Protein AF-A0A7C4BDX7-F1 (afdb_monomer_lite)

Foldseek 3Di:
DPLVVLLVVLLCLLVVLLVVLLVCCVPVNQPPVLLVVLEDDACPPLVRLLCVLQVLLVCLLQQLQVVLNPVLNVVSNSVSSNLNVLVVVVVVCVVDDQDLRNVSSVLCVVQRSVLSNVSSSLSNSNNVLVVCVVVVHDGDDNVVSVVVSVVSSVSSSVSSNVSSVSD

Sequence (167 aa):
MRPERLRYLLLFLVAFGWVLAVLCYRGVGALPELSRNLTVPGTSPSWKPPLYFALTVLAAFFLSQIGFGVTAGVFSFLRGLADAPLLLDLAGLMNLELPERAMFKVLVLTGNSPFFLWALVLGAERSFYLLERLRGMPAPSSERIFKEMVAVLSVSLLAGLACSLAA

Structure (mmCIF, N/CA/C/O backbone):
data_AF-A0A7C4BDX7-F1
#
_entry.id   AF-A0A7C4BDX7-F1
#
loop_
_atom_site.group_PDB
_atom_site.id
_atom_site.type_symbol
_atom_site.label_atom_id
_atom_site.label_alt_id
_atom_site.label_comp_id
_atom_site.label_asym_id
_atom_site.label_entity_id
_atom_site.label_seq_id
_atom_site.pdbx_PDB_ins_code
_atom_site.Cartn_x
_atom_site.Cartn_y
_atom_site.Cartn_z
_atom_site.occupancy
_atom_site.B_iso_or_equiv
_atom_site.auth_seq_id
_atom_site.auth_comp_id
_atom_site.auth_asym_id
_atom_site.auth_atom_id
_atom_site.pdbx_PDB_model_num
ATOM 1 N N . MET A 1 1 ? -18.709 -4.754 14.350 1.00 64.44 1 MET A N 1
ATOM 2 C CA . MET A 1 1 ? -18.548 -5.850 13.354 1.00 64.44 1 MET A CA 1
ATOM 3 C C . MET A 1 1 ? -17.494 -6.810 13.901 1.00 64.44 1 MET A C 1
ATOM 5 O O . MET A 1 1 ? -16.643 -6.331 14.633 1.00 64.44 1 MET A O 1
ATOM 9 N N . ARG A 1 2 ? -17.514 -8.131 13.642 1.00 80.12 2 ARG A N 1
ATOM 10 C CA . ARG A 1 2 ? -16.406 -8.981 14.142 1.00 80.12 2 ARG A CA 1
ATOM 11 C C . ARG A 1 2 ? -15.081 -8.512 13.503 1.00 80.12 2 ARG A C 1
ATOM 13 O O . ARG A 1 2 ? -15.074 -8.354 12.280 1.00 80.12 2 ARG A O 1
ATOM 20 N N . PRO A 1 3 ? -13.998 -8.314 14.277 1.00 80.00 3 PRO A N 1
ATOM 21 C CA . PRO A 1 3 ? -12.747 -7.718 13.786 1.00 80.00 3 PRO A CA 1
ATOM 22 C C . PRO A 1 3 ? -12.127 -8.510 12.625 1.00 80.00 3 PRO A C 1
ATOM 24 O O . PRO A 1 3 ? -11.616 -7.936 11.669 1.00 80.00 3 PRO A O 1
ATOM 27 N N . GLU A 1 4 ? -12.270 -9.835 12.640 1.00 85.12 4 GLU A N 1
ATOM 28 C CA . GLU A 1 4 ? -11.837 -10.718 11.551 1.00 85.12 4 GLU A CA 1
ATOM 29 C C . GLU A 1 4 ? -12.565 -10.426 10.236 1.00 85.12 4 GLU A C 1
ATOM 31 O O . GLU A 1 4 ? -11.936 -10.294 9.189 1.00 85.12 4 GLU A O 1
ATOM 36 N N . ARG A 1 5 ? -13.895 -10.262 10.281 1.00 89.38 5 ARG A N 1
ATOM 37 C CA . ARG A 1 5 ? -14.690 -9.968 9.081 1.00 89.38 5 ARG A CA 1
ATOM 38 C C . ARG A 1 5 ? -14.308 -8.619 8.487 1.00 89.38 5 ARG A C 1
ATOM 40 O O . ARG A 1 5 ? -14.245 -8.499 7.271 1.00 89.38 5 ARG A O 1
ATOM 47 N N . LEU A 1 6 ? -14.045 -7.622 9.335 1.00 89.06 6 LEU A N 1
ATOM 48 C CA . LEU A 1 6 ? -13.573 -6.317 8.881 1.00 89.06 6 LEU A CA 1
ATOM 49 C C . LEU A 1 6 ? -12.234 -6.451 8.148 1.00 89.06 6 LEU A C 1
ATOM 51 O O . LEU A 1 6 ? -12.105 -5.951 7.036 1.00 89.06 6 LEU A O 1
ATOM 55 N N . ARG A 1 7 ? -11.274 -7.184 8.724 1.00 90.19 7 ARG A N 1
ATOM 56 C CA . ARG A 1 7 ? -9.976 -7.435 8.085 1.00 90.19 7 ARG A CA 1
ATOM 57 C C . ARG A 1 7 ? -10.132 -8.114 6.724 1.00 90.19 7 ARG A C 1
ATOM 59 O O . ARG A 1 7 ? -9.505 -7.673 5.768 1.00 90.19 7 ARG A O 1
ATOM 66 N N . TYR A 1 8 ? -10.983 -9.134 6.606 1.00 92.50 8 TYR A N 1
ATOM 67 C CA . TYR A 1 8 ? -11.232 -9.790 5.316 1.00 92.50 8 TYR A CA 1
ATOM 68 C C . TYR A 1 8 ? -11.902 -8.868 4.296 1.00 92.50 8 TYR A C 1
ATOM 70 O O . TYR A 1 8 ? -11.509 -8.886 3.133 1.00 92.50 8 TYR A O 1
ATOM 78 N N . LEU A 1 9 ? -12.862 -8.033 4.712 1.00 93.00 9 LEU A N 1
ATOM 79 C CA . LEU A 1 9 ? -13.457 -7.035 3.818 1.00 93.00 9 LEU A CA 1
ATOM 80 C C . LEU A 1 9 ? -12.425 -6.014 3.338 1.00 93.00 9 LEU A C 1
ATOM 82 O O . LEU A 1 9 ? -12.414 -5.677 2.160 1.00 93.00 9 LEU A O 1
ATOM 86 N N . LEU A 1 10 ? -11.547 -5.542 4.226 1.00 93.56 10 LEU A N 1
ATOM 87 C CA . LEU A 1 10 ? -10.481 -4.605 3.872 1.00 93.56 10 LEU A CA 1
ATOM 88 C C . LEU A 1 10 ? -9.460 -5.242 2.927 1.00 93.56 10 LEU A C 1
ATOM 90 O O . LEU A 1 10 ? -9.093 -4.626 1.933 1.00 93.56 10 LEU A O 1
ATOM 94 N N . LEU A 1 11 ? -9.045 -6.482 3.197 1.00 93.81 11 LEU A N 1
ATOM 95 C CA . LEU A 1 11 ? -8.169 -7.245 2.306 1.00 93.81 11 LEU A CA 1
ATOM 96 C C . LEU A 1 11 ? -8.803 -7.428 0.931 1.00 93.81 11 LEU A C 1
ATOM 98 O O . LEU A 1 11 ? -8.142 -7.184 -0.072 1.00 93.81 11 LEU A O 1
ATOM 102 N N . PHE A 1 12 ? -10.079 -7.814 0.880 1.00 94.69 12 PHE A N 1
ATOM 103 C CA . PHE A 1 12 ? -10.807 -7.949 -0.374 1.00 94.69 12 PHE A CA 1
ATOM 104 C C . PHE A 1 12 ? -10.882 -6.614 -1.117 1.00 94.69 12 PHE A C 1
ATOM 106 O O . PHE A 1 12 ? -10.530 -6.565 -2.286 1.00 94.69 12 PHE A O 1
ATOM 113 N N . LEU A 1 13 ? -11.270 -5.527 -0.444 1.00 94.69 13 LEU A N 1
ATOM 114 C CA . LEU A 1 13 ? -11.363 -4.191 -1.037 1.00 94.69 13 LEU A CA 1
ATOM 115 C C . LEU A 1 13 ? -10.022 -3.730 -1.614 1.00 94.69 13 LEU A C 1
ATOM 117 O O . LEU A 1 13 ? -9.968 -3.232 -2.737 1.00 94.69 13 LEU A O 1
ATOM 121 N N . VAL A 1 14 ? -8.941 -3.903 -0.852 1.00 95.25 14 VAL A N 1
ATOM 122 C CA . VAL A 1 14 ? -7.597 -3.505 -1.268 1.00 95.25 14 VAL A CA 1
ATOM 123 C C . VAL A 1 14 ? -7.113 -4.399 -2.408 1.00 95.25 14 VAL A C 1
ATOM 125 O O . VAL A 1 14 ? -6.699 -3.869 -3.432 1.00 95.25 14 VAL A O 1
ATOM 128 N N . ALA A 1 15 ? -7.230 -5.723 -2.314 1.00 94.50 15 ALA A N 1
ATOM 129 C CA . ALA A 1 15 ? -6.806 -6.620 -3.390 1.00 94.50 15 ALA A CA 1
ATOM 130 C C . ALA A 1 15 ? -7.615 -6.386 -4.675 1.00 94.50 15 ALA A C 1
ATOM 132 O O . ALA A 1 15 ? -7.045 -6.236 -5.755 1.00 94.50 15 ALA A O 1
ATOM 133 N N . PHE A 1 16 ? -8.940 -6.296 -4.554 1.00 94.88 16 PHE A N 1
ATOM 134 C CA . PHE A 1 16 ? -9.843 -6.058 -5.672 1.00 94.88 16 PHE A CA 1
ATOM 135 C C . PHE A 1 16 ? -9.584 -4.704 -6.333 1.00 94.88 16 PHE A C 1
ATOM 137 O O . PHE A 1 16 ? -9.508 -4.643 -7.554 1.00 94.88 16 PHE A O 1
ATOM 144 N N . GLY A 1 17 ? -9.387 -3.634 -5.554 1.00 94.31 17 GLY A N 1
ATOM 145 C CA . GLY A 1 17 ? -9.068 -2.308 -6.087 1.00 94.31 17 GLY A CA 1
ATOM 146 C C . GLY A 1 17 ? -7.785 -2.300 -6.920 1.00 94.31 17 GLY A C 1
ATOM 147 O O . GLY A 1 17 ? -7.771 -1.750 -8.021 1.00 94.31 17 GLY A O 1
ATOM 148 N N . TRP A 1 18 ? -6.737 -2.970 -6.438 1.00 94.81 18 TRP A N 1
ATOM 149 C CA . TRP A 1 18 ? -5.465 -3.076 -7.151 1.00 94.81 18 TRP A CA 1
ATOM 150 C C . TRP A 1 18 ? -5.612 -3.890 -8.443 1.00 94.81 18 TRP A C 1
ATOM 152 O O . TRP A 1 18 ? -5.200 -3.434 -9.508 1.00 94.81 18 TRP A O 1
ATOM 162 N N . VAL A 1 19 ? -6.266 -5.057 -8.383 1.00 93.50 19 VAL A N 1
ATOM 163 C CA . VAL A 1 19 ? -6.507 -5.902 -9.568 1.00 93.50 19 VAL A CA 1
ATOM 164 C C . VAL A 1 19 ? -7.366 -5.169 -10.598 1.00 93.50 19 VAL A C 1
ATOM 166 O O . VAL A 1 19 ? -7.036 -5.164 -11.783 1.00 93.50 19 VAL A O 1
ATOM 169 N N . LEU A 1 20 ? -8.444 -4.515 -10.159 1.00 93.06 20 LEU A N 1
ATOM 170 C CA . LEU A 1 20 ? -9.332 -3.754 -11.033 1.00 93.06 20 LEU A CA 1
ATOM 171 C C . LEU A 1 20 ? -8.570 -2.641 -11.756 1.00 93.06 20 LEU A C 1
ATOM 173 O O . LEU A 1 20 ? -8.765 -2.457 -12.951 1.00 93.06 20 LEU A O 1
ATOM 177 N N . ALA A 1 21 ? -7.670 -1.940 -11.068 1.00 91.00 21 ALA A N 1
ATOM 178 C CA . ALA A 1 21 ? -6.833 -0.920 -11.686 1.00 91.00 21 ALA A CA 1
ATOM 179 C C . ALA A 1 21 ? -5.924 -1.482 -12.784 1.00 91.00 21 ALA A C 1
ATOM 181 O O . ALA A 1 21 ? -5.861 -0.914 -13.874 1.00 91.00 21 ALA A O 1
ATOM 182 N N . VAL A 1 22 ? -5.270 -2.620 -12.534 1.00 88.50 22 VAL A N 1
ATOM 183 C CA . VAL A 1 22 ? -4.432 -3.292 -13.540 1.00 88.50 22 VAL A CA 1
ATOM 184 C C . VAL A 1 22 ? -5.261 -3.690 -14.768 1.00 88.50 22 VAL A C 1
ATOM 186 O O . VAL A 1 22 ? -4.833 -3.480 -15.905 1.00 88.50 22 VAL A O 1
ATOM 189 N N . LEU A 1 23 ? -6.476 -4.209 -14.562 1.00 88.94 23 LEU A N 1
ATOM 190 C CA . LEU A 1 23 ? -7.396 -4.550 -15.652 1.00 88.94 23 LEU A CA 1
ATOM 191 C C . LEU A 1 23 ? -7.871 -3.309 -16.421 1.00 88.94 23 LEU A C 1
ATOM 193 O O . LEU A 1 23 ? -7.869 -3.319 -17.653 1.00 88.94 23 LEU A O 1
ATOM 197 N N . CYS A 1 24 ? -8.227 -2.230 -15.719 1.00 88.75 24 CYS A N 1
ATOM 198 C CA . CYS A 1 24 ? -8.626 -0.957 -16.321 1.00 88.75 24 CYS A CA 1
ATOM 199 C C . CYS A 1 24 ? -7.508 -0.367 -17.183 1.00 88.75 24 CYS A C 1
ATOM 201 O O . CYS A 1 24 ? -7.768 0.040 -18.312 1.00 88.75 24 CYS A O 1
ATOM 203 N N . TYR A 1 25 ? -6.266 -0.382 -16.690 1.00 86.62 25 TYR A N 1
ATOM 204 C CA . TYR A 1 25 ? -5.102 0.072 -17.451 1.00 86.62 25 TYR A CA 1
ATOM 205 C C . TYR A 1 25 ? -4.956 -0.701 -18.768 1.00 86.62 25 TYR A C 1
ATOM 207 O O . TYR A 1 25 ? -4.689 -0.113 -19.813 1.00 86.62 25 TYR A O 1
ATOM 215 N N . ARG A 1 26 ? -5.177 -2.022 -18.739 1.00 79.50 26 ARG A N 1
ATOM 216 C CA . ARG A 1 26 ? -5.088 -2.878 -19.928 1.00 79.50 26 ARG A CA 1
ATOM 217 C C . ARG A 1 26 ? -6.235 -2.655 -20.921 1.00 79.50 26 ARG A C 1
ATOM 219 O O . ARG A 1 26 ? -6.007 -2.758 -22.121 1.00 79.50 26 ARG A O 1
ATOM 226 N N . GLY A 1 27 ? -7.452 -2.407 -20.436 1.00 78.00 27 GLY A N 1
ATOM 227 C CA . GLY A 1 27 ? -8.651 -2.286 -21.275 1.00 78.00 27 GLY A CA 1
ATOM 228 C C . GLY A 1 27 ? -8.907 -0.885 -21.836 1.00 78.00 27 GLY A C 1
ATOM 229 O O . GLY A 1 27 ? -9.370 -0.757 -22.963 1.00 78.00 27 GLY A O 1
ATOM 230 N N . VAL A 1 28 ? -8.611 0.160 -21.060 1.00 74.75 28 VAL A N 1
ATOM 231 C CA . VAL A 1 28 ? -8.902 1.567 -21.405 1.00 74.75 28 VAL A CA 1
ATOM 232 C C . VAL A 1 28 ? -7.627 2.330 -21.796 1.00 74.75 28 VAL A C 1
ATOM 234 O O . VAL A 1 28 ? -7.698 3.399 -22.395 1.00 74.75 28 VAL A O 1
ATOM 237 N N . GLY A 1 29 ? -6.452 1.762 -21.517 1.00 66.31 29 GLY A N 1
ATOM 238 C CA . GLY A 1 29 ? -5.167 2.439 -21.655 1.00 66.31 29 GLY A CA 1
ATOM 239 C C . GLY A 1 29 ? -4.812 3.260 -20.414 1.00 66.31 29 GLY A C 1
ATOM 240 O O . GLY A 1 29 ? -5.594 3.397 -19.468 1.00 66.31 29 GLY A O 1
ATOM 241 N N . ALA A 1 30 ? -3.595 3.804 -20.400 1.00 62.31 30 ALA A N 1
ATOM 242 C CA . ALA A 1 30 ? -3.155 4.690 -19.331 1.00 62.31 30 ALA A CA 1
ATOM 243 C C . ALA A 1 30 ? -4.030 5.951 -19.312 1.00 62.31 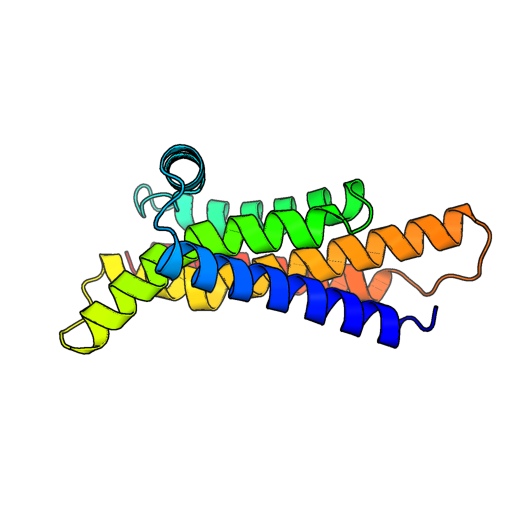30 ALA A C 1
ATOM 245 O O . ALA A 1 30 ? -4.127 6.631 -20.329 1.00 62.31 30 ALA A O 1
ATOM 246 N N . LEU A 1 31 ? -4.600 6.310 -18.155 1.00 66.50 31 LEU A N 1
ATOM 247 C CA . LEU A 1 31 ? -5.023 7.691 -17.907 1.00 66.50 31 LEU A CA 1
ATOM 248 C C . LEU A 1 31 ? -3.742 8.546 -17.908 1.00 66.50 31 LEU A C 1
ATOM 250 O O . LEU A 1 31 ? -3.007 8.493 -16.916 1.00 66.50 31 LEU A O 1
ATOM 254 N N . PRO A 1 32 ? -3.429 9.294 -18.988 1.00 57.00 32 PRO A N 1
ATOM 255 C CA . PRO A 1 32 ? -2.069 9.790 -19.232 1.00 57.00 32 PRO A CA 1
ATOM 256 C C . PRO A 1 32 ? -1.589 10.754 -18.143 1.00 57.00 32 PRO A C 1
ATOM 258 O O . PRO A 1 32 ? -0.402 10.825 -17.826 1.00 57.00 32 PRO A O 1
ATOM 261 N N . GLU A 1 33 ? -2.531 11.481 -17.544 1.00 62.25 33 GLU A N 1
ATOM 262 C CA . GLU A 1 33 ? -2.289 12.473 -16.498 1.00 62.25 33 GLU A CA 1
ATOM 263 C C . GLU A 1 33 ? -2.076 11.834 -15.121 1.00 62.25 33 GLU A C 1
ATOM 265 O O . GLU A 1 33 ? -1.225 12.283 -14.352 1.00 62.25 33 GLU A O 1
ATOM 270 N N . LEU A 1 34 ? -2.791 10.745 -14.816 1.00 57.84 34 LEU A N 1
ATOM 271 C CA . LEU A 1 34 ? -2.634 10.028 -13.551 1.00 57.84 34 LEU A CA 1
ATOM 272 C C . LEU A 1 34 ? -1.350 9.192 -13.535 1.00 57.84 34 LEU A C 1
ATOM 274 O O . LEU A 1 34 ? -0.638 9.178 -12.532 1.00 57.84 34 LEU A O 1
ATOM 278 N N . SER A 1 35 ? -1.017 8.528 -14.646 1.00 53.84 35 SER A N 1
ATOM 279 C CA . SER A 1 35 ? 0.168 7.666 -14.722 1.00 53.84 35 SER A CA 1
ATOM 280 C C . SER A 1 35 ? 1.477 8.443 -14.580 1.00 53.84 35 SER A C 1
ATOM 282 O O . SER A 1 35 ? 2.444 7.924 -14.028 1.00 53.84 35 SER A O 1
ATOM 284 N N . ARG A 1 36 ? 1.515 9.698 -15.048 1.00 60.03 36 ARG A N 1
ATOM 285 C CA . ARG A 1 36 ? 2.726 10.535 -15.039 1.00 60.03 36 ARG A CA 1
ATOM 286 C C . ARG A 1 36 ? 3.125 11.012 -13.641 1.00 60.03 36 ARG A C 1
ATOM 288 O O . ARG A 1 36 ? 4.299 11.260 -13.399 1.00 60.03 36 ARG A O 1
ATOM 295 N N . ASN A 1 37 ? 2.161 11.116 -12.726 1.00 60.19 37 ASN A N 1
ATOM 296 C CA . ASN A 1 37 ? 2.397 11.540 -11.342 1.00 60.19 37 ASN A CA 1
ATOM 297 C C . ASN A 1 37 ? 2.638 10.362 -10.388 1.00 60.19 37 ASN A C 1
ATOM 299 O O . ASN A 1 37 ? 3.126 10.557 -9.278 1.00 60.19 37 ASN A O 1
ATOM 303 N N . LEU A 1 38 ? 2.307 9.141 -10.814 1.00 60.91 38 LEU A N 1
ATOM 304 C CA . LEU A 1 38 ? 2.429 7.919 -10.016 1.00 60.91 38 LEU A CA 1
ATOM 305 C C . LEU A 1 38 ? 3.694 7.106 -10.338 1.00 60.91 38 LEU A C 1
ATOM 307 O O . LEU A 1 38 ? 3.864 5.998 -9.831 1.00 60.91 38 LEU A O 1
ATOM 311 N N . THR A 1 39 ? 4.588 7.637 -11.173 1.00 65.50 39 THR A N 1
ATOM 312 C CA . THR A 1 39 ? 5.813 6.945 -11.585 1.00 65.50 39 THR A CA 1
ATOM 313 C C . THR A 1 39 ? 6.722 6.606 -10.410 1.00 65.50 39 THR A C 1
ATOM 315 O O . THR A 1 39 ? 7.021 7.438 -9.552 1.00 65.50 39 THR A O 1
ATOM 318 N N . VAL A 1 40 ? 7.220 5.372 -10.424 1.00 68.81 40 VAL A N 1
ATOM 319 C CA . VAL A 1 40 ? 8.257 4.906 -9.506 1.00 68.81 40 VAL A CA 1
ATOM 320 C C . VAL A 1 40 ? 9.545 5.705 -9.759 1.00 68.81 40 VAL A C 1
ATOM 322 O O . VAL A 1 40 ? 9.936 5.868 -10.919 1.00 68.81 40 VAL A O 1
ATOM 325 N N . PRO A 1 41 ? 10.214 6.227 -8.715 1.00 68.25 41 PRO A N 1
ATOM 326 C CA . PRO A 1 41 ? 11.457 6.967 -8.887 1.00 68.25 41 PRO A CA 1
ATOM 327 C C . PRO A 1 41 ? 12.551 6.077 -9.484 1.00 68.25 41 PRO A C 1
ATOM 329 O O . PRO A 1 41 ? 12.598 4.880 -9.223 1.00 68.25 41 PRO A O 1
ATOM 332 N N . GLY A 1 42 ? 13.463 6.668 -10.259 1.00 68.44 42 GLY A N 1
ATOM 333 C CA . GLY A 1 42 ? 14.659 5.963 -10.728 1.00 68.44 42 GLY A CA 1
ATOM 334 C C . GLY A 1 42 ? 15.588 5.540 -9.580 1.00 68.44 42 GLY A C 1
ATOM 335 O O . GLY A 1 42 ? 15.523 6.087 -8.478 1.00 68.44 42 GLY A O 1
ATOM 336 N N . THR A 1 43 ? 16.495 4.601 -9.863 1.00 65.31 43 THR A N 1
ATOM 337 C CA . THR A 1 43 ? 17.426 4.000 -8.886 1.00 65.31 43 THR A CA 1
ATOM 338 C C . THR A 1 43 ? 18.546 4.931 -8.420 1.00 65.31 43 THR A C 1
ATOM 340 O O . THR A 1 43 ? 19.156 4.682 -7.386 1.00 65.31 43 THR A O 1
ATOM 343 N N . SER A 1 44 ? 18.807 6.021 -9.146 1.00 66.75 44 SER A N 1
ATOM 344 C CA . SER A 1 44 ? 19.858 6.984 -8.814 1.00 66.75 44 SER A CA 1
ATOM 345 C C . SER A 1 44 ? 19.292 8.298 -8.269 1.00 66.75 44 SER A C 1
ATOM 347 O O . SER A 1 44 ? 18.379 8.885 -8.878 1.00 66.75 44 SER A O 1
ATOM 349 N N . PRO A 1 45 ? 19.854 8.838 -7.171 1.00 77.06 45 PRO A N 1
ATOM 350 C CA . PRO A 1 45 ? 20.871 8.266 -6.266 1.00 77.06 45 PRO A CA 1
ATOM 351 C C . PRO A 1 45 ? 20.407 7.082 -5.393 1.00 77.06 45 PRO A C 1
ATOM 353 O O . PRO A 1 45 ? 19.218 6.934 -5.117 1.00 77.06 45 PRO A O 1
ATOM 356 N N . SER A 1 46 ? 21.372 6.307 -4.879 1.00 75.50 46 SER A N 1
ATOM 357 C CA . SER A 1 46 ? 21.186 5.049 -4.126 1.00 75.50 46 SER A CA 1
ATOM 358 C C . SER A 1 46 ? 20.400 5.164 -2.814 1.00 75.50 46 SER A C 1
ATOM 360 O O . SER A 1 46 ? 19.920 4.163 -2.300 1.00 75.50 46 SER A O 1
ATOM 362 N N . TRP A 1 47 ? 20.200 6.358 -2.256 1.00 74.44 47 TRP A N 1
ATOM 363 C CA . TRP A 1 47 ? 19.323 6.547 -1.090 1.00 74.44 47 TRP A CA 1
ATOM 364 C C . TRP A 1 47 ? 17.831 6.605 -1.457 1.00 74.44 47 TRP A C 1
ATOM 366 O O . TRP A 1 47 ? 16.978 6.524 -0.570 1.00 74.44 47 TRP A O 1
ATOM 376 N N . LYS A 1 48 ? 17.484 6.744 -2.746 1.00 82.31 48 LYS A N 1
ATOM 377 C CA . LYS A 1 48 ? 16.088 6.848 -3.193 1.00 82.31 48 LYS A CA 1
ATOM 378 C C . LYS A 1 48 ? 15.277 5.567 -2.972 1.00 82.31 48 LYS A C 1
ATOM 380 O O . LYS A 1 48 ? 14.162 5.708 -2.474 1.00 82.31 48 LYS A O 1
ATOM 385 N N . PRO A 1 49 ? 15.764 4.346 -3.279 1.00 83.75 49 PRO A N 1
ATOM 386 C CA . PRO A 1 49 ? 14.974 3.127 -3.081 1.00 83.75 49 PRO A CA 1
ATOM 387 C C . PRO A 1 49 ? 14.552 2.866 -1.619 1.00 83.75 49 PRO A C 1
ATOM 389 O O . PRO A 1 49 ? 13.356 2.685 -1.395 1.00 83.75 49 PRO A O 1
ATOM 392 N N . PRO A 1 50 ? 15.435 2.927 -0.600 1.00 86.12 50 PRO A N 1
ATOM 393 C CA . PRO A 1 50 ? 15.064 2.712 0.800 1.00 86.12 50 PRO A CA 1
ATOM 394 C C . PRO A 1 50 ? 14.050 3.743 1.279 1.00 86.12 50 PRO A C 1
ATOM 396 O O . PRO A 1 50 ? 13.052 3.394 1.910 1.00 86.12 50 PRO A O 1
ATOM 399 N N . LEU A 1 51 ? 14.276 5.012 0.925 1.00 88.06 51 LEU A N 1
ATOM 400 C CA . LEU A 1 51 ? 13.377 6.093 1.292 1.00 88.06 51 LEU A CA 1
ATOM 401 C C . LEU A 1 51 ? 12.009 5.925 0.621 1.00 88.06 51 LEU A C 1
ATOM 403 O O . LEU A 1 51 ? 10.985 6.046 1.285 1.00 88.06 51 LEU A O 1
ATOM 407 N N . TYR A 1 52 ? 11.980 5.590 -0.670 1.00 88.25 52 TYR A N 1
ATOM 408 C CA . TYR A 1 52 ? 10.744 5.318 -1.397 1.00 88.25 52 TYR A CA 1
ATOM 409 C C . TYR A 1 52 ? 9.970 4.157 -0.769 1.00 88.25 52 TYR A C 1
ATOM 411 O O . TYR A 1 52 ? 8.778 4.297 -0.495 1.00 88.25 52 TYR A O 1
ATOM 419 N N . PHE A 1 53 ? 10.635 3.036 -0.477 1.00 89.56 53 PHE A N 1
ATOM 420 C CA . PHE A 1 53 ? 9.983 1.859 0.099 1.00 89.56 53 PHE A CA 1
ATOM 421 C C . PHE A 1 53 ? 9.374 2.157 1.472 1.00 89.56 53 PHE A C 1
ATOM 423 O O . PHE A 1 53 ? 8.240 1.769 1.743 1.00 89.56 53 PHE A O 1
ATOM 430 N N . ALA A 1 54 ? 10.095 2.886 2.323 1.00 91.75 54 ALA A N 1
ATOM 431 C CA . ALA A 1 54 ? 9.616 3.245 3.651 1.00 91.75 54 ALA A CA 1
ATOM 432 C C . ALA A 1 54 ? 8.495 4.292 3.616 1.00 91.75 54 ALA A C 1
ATOM 434 O O . ALA A 1 54 ? 7.458 4.121 4.259 1.00 91.75 54 ALA A O 1
ATOM 435 N N . LEU A 1 55 ? 8.687 5.378 2.859 1.00 91.88 55 LEU A N 1
ATOM 436 C CA . LEU A 1 55 ? 7.737 6.488 2.817 1.00 91.88 55 LEU A CA 1
ATOM 437 C C . LEU A 1 55 ? 6.421 6.095 2.155 1.00 91.88 55 LEU A C 1
ATOM 439 O O . LEU A 1 55 ? 5.374 6.535 2.615 1.00 91.88 55 LEU A O 1
ATOM 443 N N . THR A 1 56 ? 6.442 5.258 1.116 1.00 91.62 56 THR A N 1
ATOM 444 C CA . THR A 1 56 ? 5.205 4.782 0.472 1.00 91.62 56 THR A CA 1
ATOM 445 C C . THR A 1 56 ? 4.358 3.946 1.428 1.00 91.62 56 THR A C 1
ATOM 447 O O . THR A 1 56 ? 3.149 4.150 1.510 1.00 91.62 56 THR A O 1
ATOM 450 N N . VAL A 1 57 ? 4.988 3.066 2.207 1.00 93.75 57 VAL A N 1
ATOM 451 C CA . VAL A 1 57 ? 4.337 2.241 3.236 1.00 93.75 57 VAL A CA 1
ATOM 452 C C . VAL A 1 57 ? 3.794 3.097 4.382 1.00 93.75 57 VAL A C 1
ATOM 454 O O . VAL A 1 57 ? 2.642 2.933 4.786 1.00 93.75 57 VAL A O 1
ATOM 457 N N . LEU A 1 58 ? 4.580 4.058 4.878 1.00 94.88 58 LEU A N 1
ATOM 458 C CA . LEU A 1 58 ? 4.127 5.006 5.902 1.00 94.88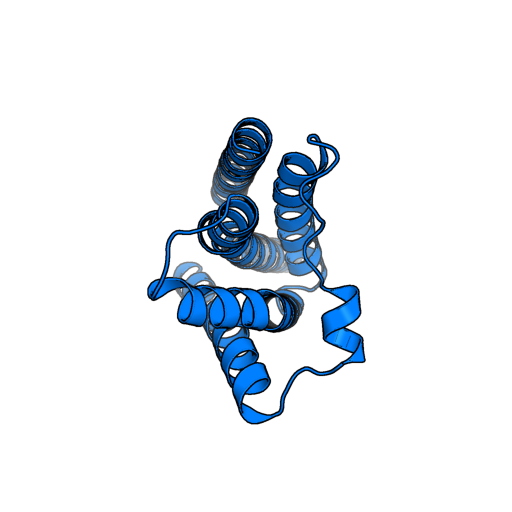 58 LEU A CA 1
ATOM 459 C C . LEU A 1 58 ? 2.957 5.862 5.410 1.00 94.88 58 LEU A C 1
ATOM 461 O O . LEU A 1 58 ? 1.956 5.999 6.113 1.00 94.88 58 LEU A O 1
ATOM 465 N N . ALA A 1 59 ? 3.061 6.412 4.200 1.00 93.19 59 ALA A N 1
ATOM 466 C CA . ALA A 1 59 ? 2.009 7.218 3.599 1.00 93.19 59 ALA A CA 1
ATOM 467 C C . ALA A 1 59 ? 0.725 6.400 3.425 1.00 93.19 59 ALA A C 1
ATOM 469 O O . ALA A 1 59 ? -0.338 6.863 3.82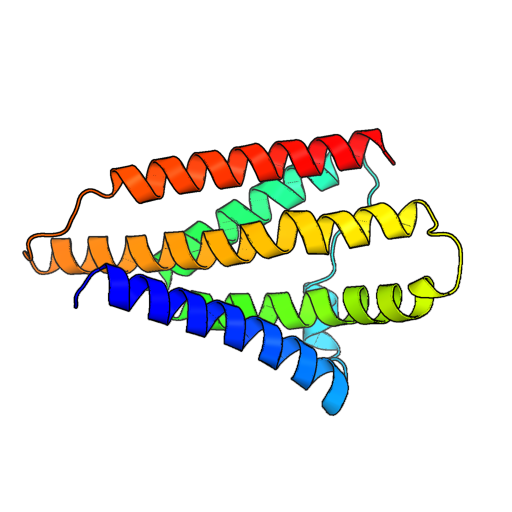9 1.00 93.19 59 ALA A O 1
ATOM 470 N N . ALA A 1 60 ? 0.816 5.170 2.911 1.00 93.50 60 ALA A N 1
ATOM 471 C CA . ALA A 1 60 ? -0.322 4.260 2.790 1.00 93.50 60 ALA A CA 1
ATOM 472 C C . ALA A 1 60 ? -1.025 4.043 4.135 1.00 93.50 60 ALA A C 1
ATOM 474 O O . ALA A 1 60 ? -2.244 4.203 4.242 1.00 93.50 60 ALA A O 1
ATOM 475 N N . PHE A 1 61 ? -0.257 3.742 5.182 1.00 95.31 61 PHE A N 1
ATOM 476 C CA . PHE A 1 61 ? -0.793 3.555 6.524 1.00 95.31 61 PHE A CA 1
ATOM 477 C C . PHE A 1 61 ? -1.522 4.805 7.036 1.00 95.31 61 PHE A C 1
ATOM 479 O O . PHE A 1 61 ? -2.686 4.728 7.422 1.00 95.31 61 PHE A O 1
ATOM 486 N N . PHE A 1 62 ? -0.883 5.976 7.005 1.00 95.06 62 PHE A N 1
ATOM 487 C CA . PHE A 1 62 ? -1.497 7.191 7.546 1.00 95.06 62 PHE A CA 1
ATOM 488 C C . PHE A 1 62 ? -2.678 7.688 6.710 1.00 95.06 62 PHE A C 1
ATOM 490 O O . PHE A 1 62 ? -3.693 8.094 7.272 1.00 95.06 62 PHE A O 1
ATOM 497 N N . LEU A 1 63 ? -2.595 7.624 5.382 1.00 92.44 63 LEU A N 1
ATOM 498 C CA . LEU A 1 63 ? -3.668 8.081 4.499 1.00 92.44 63 LEU A CA 1
ATOM 499 C C . LEU A 1 63 ? -4.901 7.176 4.580 1.00 92.44 63 LEU A C 1
ATOM 501 O O . LEU A 1 63 ? -6.027 7.678 4.607 1.00 92.44 63 LEU A O 1
ATOM 505 N N . SER A 1 64 ? -4.708 5.854 4.665 1.00 93.12 64 SER A N 1
ATOM 506 C CA . SER A 1 64 ? -5.807 4.909 4.917 1.00 93.12 64 SER A CA 1
ATOM 507 C C . SER A 1 64 ? -6.416 5.090 6.308 1.00 93.12 64 SER A C 1
ATOM 509 O O . SER A 1 64 ? -7.633 4.968 6.466 1.00 93.12 64 SER A O 1
ATOM 511 N N . GLN A 1 65 ? -5.594 5.453 7.298 1.00 93.50 65 GLN A N 1
ATOM 512 C CA . GLN A 1 65 ? -6.055 5.735 8.651 1.00 93.50 65 GLN A CA 1
ATOM 513 C C . GLN A 1 65 ? -6.885 7.027 8.735 1.00 93.50 65 GLN A C 1
ATOM 515 O O . GLN A 1 65 ? -7.947 7.026 9.355 1.00 93.50 65 GLN A O 1
ATOM 520 N N . ILE A 1 66 ? -6.426 8.122 8.121 1.00 91.81 66 ILE A N 1
ATOM 521 C CA . ILE A 1 66 ? -7.115 9.426 8.147 1.00 91.81 66 ILE A CA 1
ATOM 522 C C . ILE A 1 66 ? -8.434 9.366 7.370 1.00 91.81 66 ILE A C 1
ATOM 524 O O . ILE A 1 66 ? -9.436 9.924 7.805 1.00 91.81 66 ILE A O 1
ATOM 528 N N . GLY A 1 67 ? -8.456 8.664 6.236 1.00 87.38 67 GLY A N 1
ATOM 529 C CA . GLY A 1 67 ? -9.650 8.532 5.400 1.00 87.38 67 GLY A CA 1
ATOM 530 C C . GLY A 1 67 ? -10.623 7.434 5.830 1.00 87.38 67 GLY A C 1
ATOM 531 O O . GLY A 1 67 ? -11.440 7.011 5.013 1.00 87.38 67 GLY A O 1
ATOM 532 N N . PHE A 1 68 ? -10.522 6.941 7.070 1.00 83.31 68 PHE A N 1
ATOM 533 C CA . PHE A 1 68 ? -11.413 5.925 7.643 1.00 83.31 68 PHE A CA 1
ATOM 534 C C . PHE A 1 68 ? -11.606 4.684 6.750 1.00 83.31 68 PHE A C 1
ATOM 536 O O . PHE A 1 68 ? -12.710 4.165 6.596 1.00 83.31 68 PHE A O 1
ATOM 543 N N . GLY A 1 69 ? -10.533 4.235 6.093 1.00 77.31 69 GLY A N 1
ATOM 544 C CA . GLY A 1 69 ? -10.543 3.081 5.194 1.00 77.31 69 GLY A CA 1
ATOM 545 C C . GLY A 1 69 ? -11.122 3.318 3.794 1.00 77.31 69 GLY A C 1
ATOM 546 O O . GLY A 1 69 ? -10.789 2.553 2.893 1.00 77.31 69 GLY A O 1
ATOM 547 N N . VAL A 1 70 ? -11.889 4.387 3.542 1.00 86.50 70 VAL A N 1
ATOM 548 C CA . VAL A 1 70 ? -12.367 4.728 2.181 1.00 86.50 70 VAL A CA 1
ATOM 549 C C . VAL A 1 70 ? -11.181 4.978 1.252 1.00 86.50 70 VAL A C 1
ATOM 551 O O . VAL A 1 70 ? -11.112 4.472 0.130 1.00 86.50 70 VAL A O 1
ATOM 554 N N . THR A 1 71 ? -10.192 5.703 1.762 1.00 90.00 71 THR A N 1
ATOM 555 C CA . THR A 1 71 ? -8.945 5.984 1.056 1.00 90.00 71 THR A CA 1
ATOM 556 C C . THR A 1 71 ? -8.132 4.722 0.767 1.00 90.00 71 THR A C 1
ATOM 558 O O . THR A 1 71 ? -7.373 4.727 -0.195 1.00 90.00 71 THR A O 1
ATOM 561 N N . ALA A 1 72 ? -8.313 3.617 1.503 1.00 91.56 72 ALA A N 1
ATOM 562 C CA . ALA A 1 72 ? -7.610 2.363 1.220 1.00 91.56 72 ALA A CA 1
ATOM 563 C C . ALA A 1 72 ? -7.973 1.797 -0.161 1.00 91.56 72 ALA A C 1
ATOM 565 O O . ALA A 1 72 ? -7.087 1.396 -0.910 1.00 91.56 72 ALA A O 1
ATOM 566 N N . GLY A 1 73 ? -9.256 1.823 -0.538 1.00 92.50 73 GLY A N 1
ATOM 567 C CA . GLY A 1 73 ? -9.688 1.398 -1.872 1.00 92.50 73 GLY A CA 1
ATOM 568 C C . GLY A 1 73 ? -9.144 2.311 -2.974 1.00 92.50 73 GLY A C 1
ATOM 569 O O . GLY A 1 73 ? -8.601 1.828 -3.966 1.00 92.50 73 GLY A O 1
ATOM 570 N N . VAL A 1 74 ? -9.215 3.631 -2.765 1.00 91.62 74 VAL A N 1
ATOM 571 C CA . VAL A 1 74 ? -8.721 4.633 -3.726 1.00 91.62 74 VAL A CA 1
ATOM 572 C C . VAL A 1 74 ? -7.213 4.499 -3.939 1.00 91.62 74 VAL A C 1
ATOM 574 O O . VAL A 1 74 ? -6.767 4.365 -5.073 1.00 91.62 74 VAL A O 1
ATOM 577 N N . PHE A 1 75 ? -6.414 4.487 -2.869 1.00 92.00 75 PHE A N 1
ATOM 578 C CA . PHE A 1 75 ? -4.958 4.371 -2.983 1.00 92.00 75 PHE A CA 1
ATOM 579 C C . PHE A 1 75 ? -4.514 3.004 -3.490 1.00 92.00 75 PHE A C 1
ATOM 581 O O . PHE A 1 75 ? -3.517 2.932 -4.204 1.00 92.00 75 PHE A O 1
ATOM 588 N N . SER A 1 76 ? -5.257 1.940 -3.183 1.00 94.12 76 SER A N 1
ATOM 589 C CA . SER A 1 76 ? -5.018 0.633 -3.791 1.00 94.12 76 SER A CA 1
ATOM 590 C C . SER A 1 76 ? -5.210 0.675 -5.312 1.00 94.12 76 SER A C 1
ATOM 592 O O . SER A 1 76 ? -4.337 0.235 -6.060 1.00 94.12 76 SER A O 1
ATOM 594 N N . PHE A 1 77 ? -6.305 1.281 -5.778 1.00 92.56 77 PHE A N 1
ATOM 595 C CA . PHE A 1 77 ? -6.565 1.451 -7.204 1.00 92.56 77 PHE A CA 1
ATOM 596 C C . PHE A 1 77 ? -5.488 2.313 -7.882 1.00 92.56 77 PHE A C 1
ATOM 598 O O . PHE A 1 77 ? -4.911 1.916 -8.891 1.00 92.56 77 PHE A O 1
ATOM 605 N N . LEU A 1 78 ? -5.140 3.463 -7.296 1.00 89.94 78 LEU A N 1
ATOM 606 C CA . LEU A 1 78 ? -4.066 4.320 -7.811 1.00 89.94 78 LEU A CA 1
ATOM 607 C C . LEU A 1 78 ? -2.729 3.576 -7.877 1.00 89.94 78 LEU A C 1
ATOM 609 O O . LEU A 1 78 ? -2.005 3.689 -8.865 1.00 89.94 78 LEU A O 1
ATOM 613 N N . ARG A 1 79 ? -2.413 2.773 -6.856 1.00 90.31 79 ARG A N 1
ATOM 614 C CA . ARG A 1 79 ? -1.207 1.949 -6.863 1.00 90.31 79 ARG A CA 1
ATOM 615 C C . ARG A 1 79 ? -1.243 0.894 -7.964 1.00 90.31 79 ARG A C 1
ATOM 617 O O . ARG A 1 79 ? -0.243 0.726 -8.650 1.00 90.31 79 ARG A O 1
ATOM 624 N N . GLY A 1 80 ? -2.377 0.232 -8.178 1.00 90.12 80 GLY A N 1
ATOM 625 C CA . GLY A 1 80 ? -2.527 -0.733 -9.267 1.00 90.12 80 GLY A CA 1
ATOM 626 C C . GLY A 1 80 ? -2.342 -0.104 -10.651 1.00 90.12 80 GLY A C 1
ATOM 627 O O . GLY A 1 80 ? -1.699 -0.706 -11.505 1.00 90.12 80 GLY A O 1
ATOM 628 N N . LEU A 1 81 ? -2.799 1.139 -10.861 1.00 88.81 81 LEU A N 1
ATOM 629 C CA . LEU A 1 81 ? -2.528 1.880 -12.102 1.00 88.81 81 LEU A CA 1
ATOM 630 C C . LEU A 1 81 ? -1.033 2.176 -12.290 1.00 88.81 81 LEU A C 1
ATOM 632 O O . LEU A 1 81 ? -0.542 2.145 -13.416 1.00 88.81 81 LEU A O 1
ATOM 636 N N . ALA A 1 82 ? -0.317 2.464 -11.200 1.00 85.50 82 ALA A N 1
ATOM 637 C CA . ALA A 1 82 ? 1.126 2.708 -11.214 1.00 85.50 82 ALA A CA 1
ATOM 638 C C . ALA A 1 82 ? 1.938 1.430 -11.487 1.00 85.50 82 ALA A C 1
ATOM 640 O O . ALA A 1 82 ? 2.952 1.469 -12.183 1.00 85.50 82 ALA A O 1
ATOM 641 N N . ASP A 1 83 ? 1.471 0.300 -10.954 1.00 88.06 83 ASP A N 1
ATOM 642 C CA . ASP A 1 83 ? 2.115 -1.009 -11.076 1.00 88.06 83 ASP A CA 1
ATOM 643 C C . ASP A 1 83 ? 1.835 -1.681 -12.433 1.00 88.06 83 ASP A C 1
ATOM 645 O O . ASP A 1 83 ? 2.654 -2.460 -12.921 1.00 88.06 83 ASP A O 1
ATOM 649 N N . ALA A 1 84 ? 0.706 -1.367 -13.075 1.00 87.25 84 ALA A N 1
ATOM 650 C CA . ALA A 1 84 ? 0.295 -1.940 -14.356 1.00 87.25 84 ALA A CA 1
ATOM 651 C C . ALA A 1 84 ? 1.356 -1.865 -15.479 1.00 87.25 84 ALA A C 1
ATOM 653 O O . ALA A 1 84 ? 1.638 -2.909 -16.072 1.00 87.25 84 ALA A O 1
ATOM 654 N N . PRO A 1 85 ? 1.995 -0.713 -15.781 1.00 81.19 85 PRO A N 1
ATOM 655 C CA . PRO A 1 85 ? 3.059 -0.670 -16.787 1.00 81.19 85 PRO A CA 1
ATOM 656 C C . PRO A 1 85 ? 4.267 -1.533 -16.402 1.00 81.19 85 PRO A C 1
ATOM 658 O O . PRO A 1 85 ? 4.859 -2.168 -17.267 1.00 81.19 85 PRO A O 1
ATOM 661 N N . LEU A 1 86 ? 4.606 -1.622 -15.1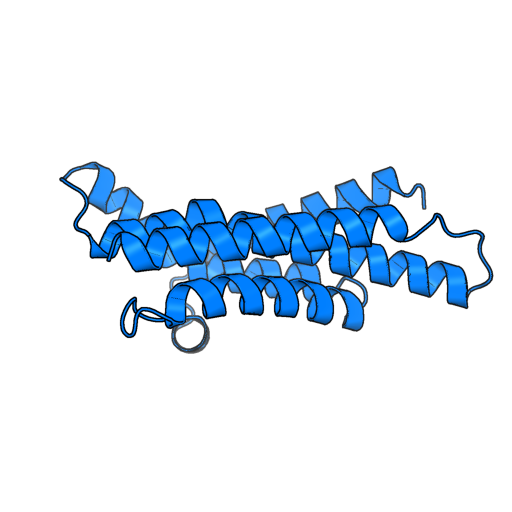09 1.00 81.94 86 LEU A N 1
ATOM 662 C CA . LEU A 1 86 ? 5.713 -2.460 -14.633 1.00 81.94 86 LEU A CA 1
ATOM 663 C C . LEU A 1 86 ? 5.421 -3.947 -14.868 1.00 81.94 86 LEU A C 1
ATOM 665 O O . LEU A 1 86 ? 6.311 -4.692 -15.271 1.00 81.94 86 LEU A O 1
ATOM 669 N N . LEU A 1 87 ? 4.175 -4.368 -14.631 1.00 82.31 87 LEU A N 1
ATOM 670 C CA . LEU A 1 87 ? 3.715 -5.736 -14.875 1.00 82.31 87 LEU A CA 1
ATOM 671 C C . LEU A 1 87 ? 3.742 -6.091 -16.364 1.00 82.31 87 LEU A C 1
ATOM 673 O O . LEU A 1 87 ? 4.157 -7.191 -16.721 1.00 82.31 87 LEU A O 1
ATOM 677 N N . LEU A 1 88 ? 3.321 -5.167 -17.231 1.00 78.75 88 LEU A N 1
ATOM 678 C CA . LEU A 1 88 ? 3.342 -5.366 -18.682 1.00 78.75 88 LEU A CA 1
ATOM 679 C C . LEU A 1 88 ? 4.776 -5.420 -19.228 1.00 78.75 88 LEU A C 1
ATOM 681 O O . LEU A 1 88 ? 5.081 -6.300 -20.032 1.00 78.75 88 LEU A O 1
ATOM 685 N N . ASP A 1 89 ? 5.663 -4.550 -18.740 1.00 76.81 89 ASP A N 1
ATOM 686 C CA . ASP A 1 89 ? 7.091 -4.574 -19.075 1.00 76.81 89 ASP A CA 1
ATOM 687 C C . ASP A 1 89 ? 7.737 -5.910 -18.672 1.00 76.81 89 ASP A C 1
ATOM 689 O O . ASP A 1 89 ? 8.500 -6.496 -19.439 1.00 76.81 89 ASP A O 1
ATOM 693 N N . LEU A 1 90 ? 7.418 -6.420 -17.476 1.00 74.38 90 LEU A N 1
ATOM 694 C CA . LEU A 1 90 ? 7.936 -7.701 -16.989 1.00 74.38 90 LEU A CA 1
ATOM 695 C C . LEU A 1 90 ? 7.396 -8.898 -17.766 1.00 74.38 90 LEU A C 1
ATOM 697 O O . LEU A 1 90 ? 8.161 -9.810 -18.067 1.00 74.38 90 LEU A O 1
ATOM 701 N N . ALA A 1 91 ? 6.116 -8.883 -18.140 1.00 67.94 91 ALA A N 1
ATOM 702 C CA . ALA A 1 91 ? 5.540 -9.917 -18.995 1.00 67.94 91 ALA A CA 1
ATOM 703 C C . ALA A 1 91 ? 6.231 -9.973 -20.371 1.00 67.94 91 ALA A C 1
ATOM 705 O O . ALA A 1 91 ? 6.416 -11.058 -20.917 1.00 67.94 91 ALA A O 1
ATOM 706 N N . GLY A 1 92 ? 6.658 -8.824 -20.910 1.00 64.50 92 GLY A N 1
ATOM 707 C CA . GLY A 1 92 ? 7.470 -8.758 -22.129 1.00 64.50 92 GLY A CA 1
ATOM 708 C C . GLY A 1 92 ? 8.910 -9.254 -21.938 1.00 64.50 92 GLY A C 1
ATOM 709 O O . GLY A 1 92 ? 9.464 -9.884 -22.838 1.00 64.50 92 GLY A O 1
ATOM 710 N N . LEU A 1 93 ? 9.498 -9.016 -20.759 1.00 60.75 93 LEU A N 1
ATOM 711 C CA . LEU A 1 93 ? 10.863 -9.422 -20.397 1.00 60.75 93 LEU A CA 1
ATOM 712 C C . LEU A 1 93 ? 10.996 -10.894 -19.988 1.00 60.75 93 LEU A C 1
ATOM 714 O O . LEU A 1 93 ? 12.104 -11.408 -20.018 1.00 60.75 93 LEU A O 1
ATOM 718 N N . MET A 1 94 ? 9.913 -11.617 -19.681 1.00 58.16 94 MET A N 1
ATOM 719 C CA . MET A 1 94 ? 9.975 -13.068 -19.409 1.00 58.16 94 MET A CA 1
ATOM 720 C C . MET A 1 94 ? 10.526 -13.908 -20.582 1.00 58.16 94 MET A C 1
ATOM 722 O O . MET A 1 94 ? 10.722 -15.110 -20.426 1.00 58.16 94 MET A O 1
ATOM 726 N N . ASN A 1 95 ? 10.811 -13.283 -21.729 1.00 58.31 95 ASN A N 1
ATOM 727 C CA . ASN A 1 95 ? 11.429 -13.905 -22.894 1.00 58.31 95 ASN A CA 1
ATOM 728 C C . ASN A 1 95 ? 12.936 -13.614 -23.075 1.00 58.31 95 ASN A C 1
ATOM 730 O O . ASN A 1 95 ? 13.506 -14.180 -23.999 1.00 58.31 95 ASN A O 1
ATOM 734 N N . LEU A 1 96 ? 13.594 -12.779 -22.252 1.00 55.31 96 LEU A N 1
ATOM 735 C CA . LEU A 1 96 ? 15.031 -12.441 -22.365 1.00 55.31 96 LEU A CA 1
ATOM 736 C C . LEU A 1 96 ? 15.628 -12.011 -21.007 1.00 55.31 96 LEU A C 1
ATOM 738 O O . LEU A 1 96 ? 14.911 -11.570 -20.116 1.00 55.31 96 LEU A O 1
ATOM 742 N N . GLU A 1 97 ? 16.949 -12.144 -20.849 1.00 56.12 97 GLU A N 1
ATOM 743 C CA . GLU A 1 97 ? 17.693 -11.808 -19.622 1.00 56.12 97 GLU A CA 1
ATOM 744 C C . GLU A 1 97 ? 17.291 -10.443 -19.029 1.00 56.12 97 GLU A C 1
ATOM 746 O O . GLU A 1 97 ? 17.190 -9.439 -19.736 1.00 56.12 97 GLU A O 1
ATOM 751 N N . LEU A 1 98 ? 17.048 -10.407 -17.713 1.00 57.81 98 LEU A N 1
ATOM 752 C CA . LEU A 1 98 ? 16.587 -9.214 -17.001 1.00 57.81 98 LEU A CA 1
ATOM 753 C C . LEU A 1 98 ? 17.736 -8.196 -16.868 1.00 57.81 98 LEU A C 1
ATOM 755 O O . LEU A 1 98 ? 18.678 -8.460 -16.120 1.00 57.81 98 LEU A O 1
ATOM 759 N N . PRO A 1 99 ? 17.673 -7.011 -17.508 1.00 62.03 99 PRO A N 1
ATOM 760 C CA . PRO A 1 99 ? 18.657 -5.960 -17.255 1.00 62.03 99 PRO A CA 1
ATOM 761 C C . PRO A 1 99 ? 18.572 -5.485 -15.793 1.00 62.03 99 PRO A C 1
ATOM 763 O O . PRO A 1 99 ? 17.498 -5.525 -15.198 1.00 62.03 99 PRO A O 1
ATOM 766 N N . GLU A 1 100 ? 19.652 -4.947 -15.216 1.00 59.88 100 GLU A N 1
ATOM 767 C CA . GLU A 1 100 ? 19.686 -4.434 -13.823 1.00 59.88 100 GLU A CA 1
ATOM 768 C C . GLU A 1 100 ? 18.542 -3.447 -13.514 1.00 59.88 100 GLU A C 1
ATOM 770 O O . GLU A 1 100 ? 17.944 -3.455 -12.436 1.00 59.88 100 GLU A O 1
ATOM 775 N N . ARG A 1 101 ? 18.129 -2.649 -14.509 1.00 61.03 101 ARG A N 1
ATOM 776 C CA . ARG A 1 101 ? 16.973 -1.736 -14.406 1.00 61.03 101 ARG A CA 1
ATOM 777 C C . ARG A 1 101 ? 15.630 -2.456 -14.209 1.00 61.03 101 ARG A C 1
ATOM 779 O O . ARG A 1 101 ? 14.682 -1.840 -13.723 1.00 61.03 101 ARG A O 1
ATOM 786 N N . ALA A 1 102 ? 15.526 -3.729 -14.584 1.00 68.25 102 ALA A N 1
ATOM 787 C CA . ALA A 1 102 ? 14.356 -4.573 -14.358 1.00 68.25 102 ALA A CA 1
ATOM 788 C C . ALA A 1 102 ? 14.310 -5.138 -12.929 1.00 68.25 102 ALA A C 1
ATOM 790 O O . ALA A 1 102 ? 13.215 -5.308 -12.398 1.00 68.25 102 ALA A O 1
ATOM 791 N N . MET A 1 103 ? 15.455 -5.338 -12.262 1.00 73.06 103 MET A N 1
ATOM 792 C CA . MET A 1 103 ? 15.505 -5.844 -10.881 1.00 73.06 103 MET A CA 1
ATOM 793 C C . MET A 1 103 ? 14.828 -4.886 -9.890 1.00 73.06 103 MET A C 1
ATOM 795 O O . MET A 1 103 ? 14.059 -5.323 -9.035 1.00 73.06 103 MET A O 1
ATOM 799 N N . PHE A 1 104 ? 15.014 -3.573 -10.063 1.00 77.44 104 PHE A N 1
ATOM 800 C CA . PHE A 1 104 ? 14.297 -2.561 -9.277 1.00 77.44 104 PHE A CA 1
ATOM 801 C C . PHE A 1 104 ? 12.776 -2.643 -9.481 1.00 77.44 104 PHE A C 1
ATOM 803 O O . PHE A 1 104 ? 12.023 -2.609 -8.511 1.00 77.44 104 PHE A O 1
ATOM 810 N N . LYS A 1 105 ? 12.307 -2.818 -10.725 1.00 79.69 105 LYS A N 1
ATOM 811 C CA . LYS A 1 105 ? 10.870 -2.979 -11.018 1.00 79.69 105 LYS A CA 1
ATOM 812 C C . LYS A 1 105 ? 10.300 -4.244 -10.372 1.00 79.69 105 LYS A C 1
ATOM 814 O O . LYS A 1 105 ? 9.219 -4.192 -9.790 1.00 79.69 105 LYS A O 1
ATOM 819 N N . VAL A 1 106 ? 11.042 -5.354 -10.425 1.00 82.25 106 VAL A N 1
ATOM 820 C CA . VAL A 1 106 ? 10.673 -6.606 -9.748 1.00 82.25 106 VAL A CA 1
ATOM 821 C C . VAL A 1 106 ? 10.555 -6.380 -8.246 1.00 82.25 106 VAL A C 1
ATOM 823 O O . VAL A 1 106 ? 9.518 -6.701 -7.682 1.00 82.25 106 VAL A O 1
ATOM 826 N N . LEU A 1 107 ? 11.556 -5.771 -7.606 1.00 83.12 107 LEU A N 1
ATOM 827 C CA . LEU A 1 107 ? 11.545 -5.492 -6.165 1.00 83.12 107 LEU A CA 1
ATOM 828 C C . LEU A 1 107 ? 10.414 -4.549 -5.749 1.00 83.12 107 LEU A C 1
ATOM 830 O O . LEU A 1 107 ? 9.857 -4.686 -4.660 1.00 83.12 107 LEU A O 1
ATOM 834 N N . VAL A 1 108 ? 10.043 -3.600 -6.605 1.00 85.81 108 VAL A N 1
ATOM 835 C CA . VAL A 1 108 ? 8.887 -2.737 -6.354 1.00 85.81 108 VAL A CA 1
ATOM 836 C C . VAL A 1 108 ? 7.597 -3.555 -6.372 1.00 85.81 108 VAL A C 1
ATOM 838 O O . VAL A 1 108 ? 6.793 -3.410 -5.458 1.00 85.81 108 VAL A O 1
ATOM 841 N N . LEU A 1 109 ? 7.416 -4.459 -7.335 1.00 87.06 109 LEU A N 1
ATOM 842 C CA . LEU A 1 109 ? 6.206 -5.282 -7.431 1.00 87.06 109 LEU A CA 1
ATOM 843 C C . LEU A 1 109 ? 6.133 -6.416 -6.403 1.00 87.06 109 LEU A C 1
ATOM 845 O O . LEU A 1 109 ? 5.042 -6.743 -5.949 1.00 87.06 109 LEU A O 1
ATOM 849 N N . THR A 1 110 ? 7.258 -7.037 -6.048 1.00 86.00 110 THR A N 1
ATOM 850 C CA . THR A 1 110 ? 7.296 -8.200 -5.144 1.00 86.00 110 THR A CA 1
ATOM 851 C C . THR A 1 110 ? 7.589 -7.819 -3.698 1.00 86.00 110 THR A C 1
ATOM 853 O O . THR A 1 110 ? 7.178 -8.529 -2.784 1.00 86.00 110 THR A O 1
ATOM 856 N N . GLY A 1 111 ? 8.269 -6.694 -3.477 1.00 85.25 111 GLY A N 1
ATOM 857 C CA . GLY A 1 111 ? 8.573 -6.152 -2.158 1.00 85.25 111 GLY A CA 1
ATOM 858 C C . GLY A 1 111 ? 7.655 -4.988 -1.802 1.00 85.25 111 GLY A C 1
ATOM 859 O O . GLY A 1 111 ? 6.843 -5.091 -0.888 1.00 85.25 111 GLY A O 1
ATOM 860 N N . ASN A 1 112 ? 7.755 -3.865 -2.517 1.00 91.25 112 ASN A N 1
ATOM 861 C CA . ASN A 1 112 ? 7.073 -2.636 -2.100 1.00 91.25 112 ASN A CA 1
ATOM 862 C C . ASN A 1 112 ? 5.544 -2.701 -2.220 1.00 91.25 112 ASN A C 1
ATOM 864 O O . ASN A 1 112 ? 4.858 -2.328 -1.272 1.00 91.25 112 ASN A O 1
ATOM 868 N N . SER A 1 113 ? 4.996 -3.168 -3.344 1.00 91.62 113 SER A N 1
ATOM 869 C CA . SER A 1 113 ? 3.548 -3.184 -3.581 1.00 91.62 113 SER A CA 1
ATOM 870 C C . SER A 1 113 ? 2.788 -4.036 -2.555 1.00 91.62 113 SER A C 1
ATOM 872 O O . SER A 1 113 ? 1.824 -3.525 -1.985 1.00 91.62 113 SER A O 1
ATOM 874 N N . PRO A 1 114 ? 3.211 -5.270 -2.209 1.00 93.56 114 PRO A N 1
ATOM 875 C CA . PRO A 1 114 ? 2.546 -6.054 -1.171 1.00 93.56 114 PRO A CA 1
ATOM 876 C C . PRO A 1 114 ? 2.553 -5.356 0.190 1.00 93.56 114 PRO A C 1
ATOM 878 O O . PRO A 1 114 ? 1.521 -5.309 0.858 1.00 93.56 114 PRO A O 1
ATOM 881 N N . PHE A 1 115 ? 3.681 -4.757 0.586 1.00 94.44 115 PHE A N 1
ATOM 882 C CA . PHE A 1 115 ? 3.782 -4.026 1.851 1.00 94.44 115 PHE A CA 1
ATOM 883 C C . PHE A 1 1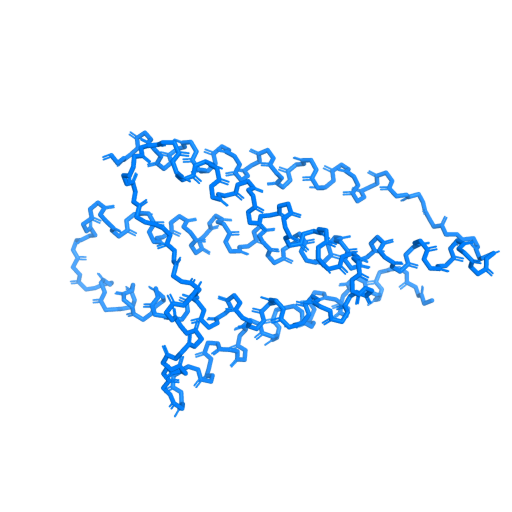15 ? 2.967 -2.735 1.855 1.00 94.44 115 PHE A C 1
ATOM 885 O O . PHE A 1 115 ? 2.351 -2.405 2.867 1.00 94.44 115 PHE A O 1
ATOM 892 N N . PHE A 1 116 ? 2.893 -2.039 0.721 1.00 94.56 116 PHE A N 1
ATOM 893 C CA . PHE A 1 116 ? 2.019 -0.887 0.534 1.00 94.56 116 PHE A CA 1
ATOM 894 C C . PHE A 1 116 ? 0.547 -1.276 0.719 1.00 94.56 116 PHE A C 1
ATOM 896 O O . PHE A 1 116 ? -0.164 -0.654 1.508 1.00 94.56 116 PHE A O 1
ATOM 903 N N . LEU A 1 117 ? 0.092 -2.340 0.048 1.00 95.19 117 LEU A N 1
ATOM 904 C CA . LEU A 1 117 ? -1.284 -2.833 0.161 1.00 95.19 117 LEU A CA 1
ATOM 905 C C . LEU A 1 117 ? -1.592 -3.307 1.588 1.00 95.19 117 LEU A C 1
ATOM 907 O O . LEU A 1 117 ? -2.651 -2.994 2.131 1.00 95.19 117 LEU A O 1
ATOM 911 N N . TRP A 1 118 ? -0.652 -3.996 2.236 1.00 95.94 118 TRP A N 1
ATOM 912 C CA . TRP A 1 118 ? -0.803 -4.406 3.631 1.00 95.94 118 TRP A CA 1
ATOM 913 C C . TRP A 1 118 ? -0.912 -3.202 4.574 1.00 95.94 118 TRP A C 1
ATOM 915 O O . TRP A 1 118 ? -1.767 -3.177 5.460 1.00 95.94 118 TRP A O 1
ATOM 925 N N . ALA A 1 119 ? -0.100 -2.165 4.361 1.00 95.81 119 ALA A N 1
ATOM 926 C CA . ALA A 1 119 ? -0.149 -0.935 5.143 1.00 95.81 119 ALA A CA 1
ATOM 927 C C . ALA A 1 119 ? -1.491 -0.197 5.004 1.00 95.81 119 ALA A C 1
ATOM 929 O O . ALA A 1 119 ? -1.992 0.323 6.002 1.00 95.81 119 ALA A O 1
ATOM 930 N N . LEU A 1 120 ? -2.115 -0.212 3.816 1.00 96.25 120 LEU A N 1
ATOM 931 C CA . LEU A 1 120 ? -3.476 0.310 3.626 1.00 96.25 120 LEU A CA 1
ATOM 932 C C . LEU A 1 120 ? -4.501 -0.430 4.495 1.00 96.25 120 LEU A C 1
ATOM 934 O O . LEU A 1 120 ? -5.368 0.197 5.103 1.00 96.25 120 LEU A O 1
ATOM 938 N N . VAL A 1 121 ? -4.400 -1.760 4.575 1.00 95.69 121 VAL A N 1
ATOM 939 C CA . VAL A 1 121 ? -5.290 -2.577 5.414 1.00 95.69 121 VAL A CA 1
ATOM 940 C C . VAL A 1 121 ? -5.075 -2.265 6.892 1.00 95.69 121 VAL A C 1
ATOM 942 O O . VAL A 1 121 ? -6.049 -2.048 7.610 1.00 95.69 121 VAL A O 1
ATOM 945 N N . LEU A 1 122 ? -3.821 -2.181 7.345 1.00 95.19 122 LEU A N 1
ATOM 946 C CA . LEU A 1 122 ? -3.488 -1.868 8.737 1.00 95.19 122 LEU A CA 1
ATOM 947 C C . LEU A 1 122 ? -3.965 -0.474 9.162 1.00 95.19 122 LEU A C 1
ATOM 949 O O . LEU A 1 122 ? -4.511 -0.318 10.258 1.00 95.19 122 LEU A O 1
ATOM 953 N N . GLY A 1 123 ? -3.773 0.539 8.315 1.00 95.19 123 GLY A N 1
ATOM 954 C CA . GLY A 1 123 ? -4.216 1.899 8.612 1.00 95.19 123 GLY A CA 1
ATOM 955 C C . GLY A 1 123 ? -5.740 2.010 8.630 1.00 95.19 123 GLY A C 1
ATOM 956 O O . GLY A 1 123 ? -6.306 2.572 9.573 1.00 95.19 123 GLY A O 1
ATOM 957 N N . ALA A 1 124 ? -6.419 1.378 7.668 1.00 94.56 124 ALA A N 1
ATOM 958 C CA . ALA A 1 124 ? -7.873 1.272 7.665 1.00 94.56 124 ALA A CA 1
ATOM 959 C C . ALA A 1 124 ? -8.390 0.554 8.923 1.00 94.56 124 ALA A C 1
ATOM 961 O O . ALA A 1 124 ? -9.251 1.090 9.617 1.00 94.56 124 ALA A O 1
ATOM 962 N N . GLU A 1 125 ? -7.831 -0.602 9.286 1.00 93.38 125 GLU A N 1
ATOM 963 C CA . GLU A 1 125 ? -8.224 -1.343 10.491 1.00 93.38 125 GLU A CA 1
ATOM 964 C C . GLU A 1 125 ? -8.063 -0.482 11.755 1.00 93.38 125 GLU A C 1
ATOM 966 O O . GLU A 1 125 ? -8.973 -0.400 12.584 1.00 93.38 125 GLU A O 1
ATOM 971 N N . ARG A 1 126 ? -6.947 0.252 11.866 1.00 92.44 126 ARG A N 1
ATOM 972 C CA . ARG A 1 126 ? -6.714 1.176 12.981 1.00 92.44 126 ARG A CA 1
ATOM 973 C C . ARG A 1 126 ? -7.757 2.282 13.040 1.00 92.44 126 ARG A C 1
ATOM 975 O O . ARG A 1 126 ? -8.188 2.636 14.136 1.00 92.44 126 ARG A O 1
ATOM 982 N N . SER A 1 127 ? -8.157 2.833 11.896 1.00 92.88 127 SER A N 1
ATOM 983 C CA . SER A 1 127 ? -9.179 3.883 11.845 1.00 92.88 127 SER A CA 1
ATOM 984 C C . SER A 1 127 ? -10.528 3.398 12.374 1.00 92.88 127 SER A C 1
ATOM 986 O O . SER A 1 127 ? -11.167 4.106 13.152 1.00 92.88 127 SER A O 1
ATOM 988 N N . PHE A 1 128 ? -10.918 2.161 12.046 1.00 90.25 128 PHE A N 1
ATOM 989 C CA . PHE A 1 128 ? -12.142 1.557 12.560 1.00 90.25 128 PHE A CA 1
ATOM 990 C C . PHE A 1 128 ? -12.061 1.315 14.066 1.00 90.25 128 PHE A C 1
ATOM 992 O O . PHE A 1 128 ? -13.009 1.650 14.770 1.00 90.25 128 PHE A O 1
ATOM 999 N N . TYR A 1 129 ? -10.930 0.832 14.591 1.00 88.69 129 TYR A N 1
ATOM 1000 C CA . TYR A 1 129 ? -10.762 0.697 16.043 1.00 88.69 129 TYR A CA 1
ATOM 1001 C C . TYR A 1 129 ? -10.802 2.035 16.776 1.00 88.69 129 TYR A C 1
ATOM 1003 O O . TYR A 1 129 ? -11.413 2.134 17.839 1.00 88.69 129 TYR A O 1
ATOM 1011 N N . LEU A 1 130 ? -10.180 3.079 16.224 1.00 89.56 130 LEU A N 1
ATOM 1012 C CA . LEU A 1 130 ? -10.267 4.421 16.800 1.00 89.56 130 LEU A CA 1
ATOM 1013 C C . LEU A 1 130 ? -11.709 4.935 16.782 1.00 89.56 130 LEU A C 1
ATOM 1015 O O . LEU A 1 130 ? -12.167 5.482 17.780 1.00 89.56 130 LEU A O 1
ATOM 1019 N N . LEU A 1 131 ? -12.445 4.700 15.695 1.00 89.38 131 LEU A N 1
ATOM 1020 C CA . LEU A 1 131 ? -13.854 5.065 15.590 1.00 89.38 131 LEU A CA 1
ATOM 1021 C C . LEU A 1 131 ? -14.728 4.304 16.598 1.00 89.38 131 LEU A C 1
ATOM 1023 O O . LEU A 1 131 ? -15.601 4.905 17.220 1.00 89.38 131 LEU A O 1
ATOM 1027 N N . GLU A 1 132 ? -14.496 3.003 16.794 1.00 88.62 132 GLU A N 1
ATOM 1028 C CA . GLU A 1 132 ? -15.197 2.209 17.810 1.00 88.62 132 GLU A CA 1
ATOM 1029 C C . GLU A 1 132 ? -14.915 2.737 19.225 1.00 88.62 132 GLU A C 1
ATOM 1031 O O . GLU A 1 132 ? -15.859 2.918 19.996 1.00 88.62 132 GLU A O 1
ATOM 1036 N N . ARG A 1 133 ? -13.659 3.095 19.539 1.00 87.44 133 ARG A N 1
ATOM 1037 C CA . ARG A 1 133 ? -13.303 3.736 20.819 1.00 87.44 133 ARG A CA 1
ATOM 1038 C C . ARG A 1 133 ? -13.985 5.086 21.015 1.00 87.44 133 ARG A C 1
ATOM 1040 O O . ARG A 1 133 ? -14.506 5.342 22.094 1.00 87.44 133 ARG A O 1
ATOM 1047 N N . LEU A 1 134 ? -14.005 5.935 19.987 1.00 89.56 134 LEU A N 1
ATOM 1048 C CA . LEU A 1 134 ? -14.681 7.238 20.037 1.00 89.56 134 LEU A CA 1
ATOM 1049 C C . LEU A 1 134 ? -16.194 7.096 20.250 1.00 89.56 134 LEU A C 1
ATOM 1051 O O . LEU A 1 134 ? -16.817 7.966 20.846 1.00 89.56 134 LEU A O 1
ATOM 1055 N N . ARG A 1 135 ? -16.779 5.980 19.804 1.00 90.38 135 ARG A N 1
ATOM 1056 C CA . ARG A 1 135 ? -18.183 5.619 20.047 1.00 90.38 135 ARG A CA 1
ATOM 1057 C C . ARG A 1 135 ? -18.420 4.959 21.412 1.00 90.38 135 ARG A C 1
ATOM 1059 O O . ARG A 1 135 ? -19.537 4.528 21.675 1.00 90.38 135 ARG A O 1
ATOM 1066 N N . GLY A 1 136 ? -17.395 4.840 22.258 1.00 88.75 136 GLY A N 1
ATOM 1067 C CA . GLY A 1 136 ? -17.487 4.197 23.571 1.00 88.75 136 GLY A CA 1
ATOM 1068 C C . GLY A 1 136 ? -17.649 2.675 23.518 1.00 88.75 136 GLY A C 1
ATOM 1069 O O . GLY A 1 136 ? -18.001 2.065 24.524 1.00 88.75 136 GLY A O 1
ATOM 1070 N N . MET A 1 137 ? -17.409 2.044 22.363 1.00 86.38 137 MET A N 1
ATOM 1071 C CA . MET A 1 137 ? -17.484 0.590 22.235 1.00 86.38 137 MET A CA 1
ATOM 1072 C C . MET A 1 137 ? -16.188 -0.075 22.727 1.00 86.38 137 MET A C 1
ATOM 1074 O O . MET A 1 137 ? -15.101 0.489 22.560 1.00 86.38 137 MET A O 1
ATOM 1078 N N . PRO A 1 138 ? -16.269 -1.291 23.302 1.00 79.25 138 PRO A N 1
ATOM 1079 C CA . PRO A 1 138 ? -15.088 -2.060 23.666 1.00 79.25 138 PRO A CA 1
ATOM 1080 C C . PRO A 1 138 ? -14.328 -2.453 22.395 1.00 79.25 138 PRO A C 1
ATOM 1082 O O . PRO A 1 138 ? -14.740 -3.346 21.658 1.00 79.25 138 PRO A O 1
ATOM 1085 N N . ALA A 1 139 ? -13.221 -1.762 22.131 1.00 75.69 139 ALA A N 1
ATOM 1086 C CA . ALA A 1 139 ? -12.360 -2.024 20.985 1.00 75.69 139 ALA A CA 1
ATOM 1087 C C . ALA A 1 139 ? -11.140 -2.864 21.405 1.00 75.69 139 ALA A C 1
ATOM 1089 O O . ALA A 1 139 ? -10.550 -2.596 22.460 1.00 75.69 139 ALA A O 1
ATOM 1090 N N . PRO A 1 140 ? -10.711 -3.838 20.584 1.00 74.38 140 PRO A N 1
ATOM 1091 C CA . PRO A 1 140 ? -9.512 -4.624 20.855 1.00 74.38 140 PRO A CA 1
ATOM 1092 C C . PRO A 1 140 ? -8.244 -3.749 20.902 1.00 74.38 140 PRO A C 1
ATOM 1094 O O . PRO A 1 140 ? -8.215 -2.599 20.453 1.00 74.38 140 PRO A O 1
ATOM 1097 N N . SER A 1 141 ? -7.170 -4.291 21.484 1.00 79.19 141 SER A N 1
ATOM 1098 C CA . SER A 1 141 ? -5.880 -3.595 21.561 1.00 79.19 141 SER A CA 1
ATOM 1099 C C . SER A 1 141 ? -5.314 -3.310 20.164 1.00 79.19 141 SER A C 1
ATOM 1101 O O . SER A 1 141 ? -5.252 -4.196 19.312 1.00 79.19 141 SER A O 1
ATOM 1103 N N . SER A 1 142 ? -4.826 -2.084 19.944 1.00 83.75 142 SER A N 1
ATOM 1104 C CA . SER A 1 142 ? -4.131 -1.690 18.711 1.00 83.75 142 SER A CA 1
ATOM 1105 C C . SER A 1 142 ? -2.681 -2.187 18.642 1.00 83.75 142 SER A C 1
ATOM 1107 O O . SER A 1 142 ? -1.982 -1.903 17.671 1.00 83.75 142 SER A O 1
ATOM 1109 N N . GLU A 1 143 ? -2.208 -2.907 19.661 1.00 88.00 143 GLU A N 1
ATOM 1110 C CA . GLU A 1 143 ? -0.830 -3.394 19.759 1.00 88.00 143 GLU A CA 1
ATOM 1111 C C . GLU A 1 143 ? -0.448 -4.305 18.588 1.00 88.00 143 GLU A C 1
ATOM 1113 O O . GLU A 1 143 ? 0.646 -4.173 18.042 1.00 88.00 143 GLU A O 1
ATOM 1118 N N . ARG A 1 144 ? -1.368 -5.174 18.142 1.00 91.31 144 ARG A N 1
ATOM 1119 C CA . ARG A 1 144 ? -1.141 -6.025 16.966 1.00 91.31 144 ARG A CA 1
ATOM 1120 C C . ARG A 1 144 ? -0.850 -5.186 15.726 1.00 91.31 144 ARG A C 1
ATOM 1122 O O . ARG A 1 144 ? 0.145 -5.428 15.057 1.00 91.31 144 ARG A O 1
ATOM 1129 N N . ILE A 1 145 ? -1.696 -4.194 15.445 1.00 90.69 145 ILE A N 1
ATOM 1130 C CA . ILE A 1 145 ? -1.537 -3.325 14.272 1.00 90.69 145 ILE A CA 1
ATOM 1131 C C . ILE A 1 145 ? -0.195 -2.599 14.329 1.00 90.69 145 ILE A C 1
ATOM 1133 O O . ILE A 1 145 ? 0.490 -2.498 13.318 1.00 90.69 145 ILE A O 1
ATOM 1137 N N . PHE A 1 146 ? 0.194 -2.112 15.509 1.00 90.94 146 PHE A N 1
ATOM 1138 C CA . PHE A 1 146 ? 1.477 -1.442 15.681 1.00 90.94 146 PHE A CA 1
ATOM 1139 C C . PHE A 1 146 ? 2.656 -2.384 15.401 1.00 90.94 146 PHE A C 1
ATOM 1141 O O . PHE A 1 146 ? 3.537 -2.029 14.623 1.00 90.94 146 PHE A O 1
ATOM 1148 N N . LYS A 1 147 ? 2.646 -3.601 15.963 1.00 93.31 147 LYS A N 1
ATOM 1149 C CA . LYS A 1 147 ? 3.682 -4.618 15.710 1.00 93.31 147 LYS A CA 1
ATOM 1150 C C . LYS A 1 147 ? 3.754 -5.011 14.234 1.00 93.31 147 LYS A C 1
ATOM 1152 O O . LYS A 1 147 ? 4.847 -5.050 13.676 1.00 93.31 147 LYS A O 1
ATOM 1157 N N . GLU A 1 148 ? 2.607 -5.255 13.596 1.00 94.44 148 GLU A N 1
ATOM 1158 C CA . GLU A 1 148 ? 2.542 -5.569 12.164 1.00 94.44 148 GLU A CA 1
ATOM 1159 C C . GLU A 1 148 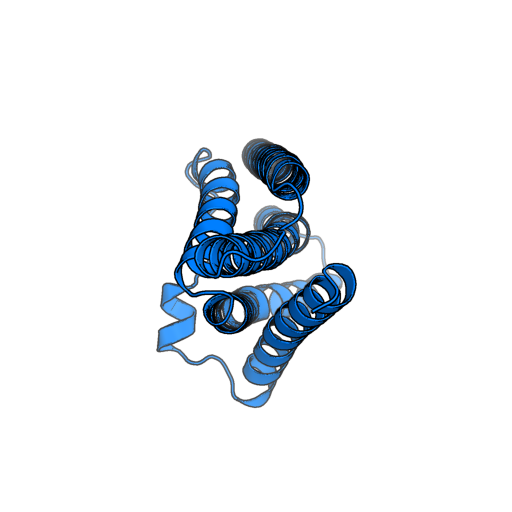? 3.072 -4.396 11.319 1.00 94.44 148 GLU A C 1
ATOM 1161 O O . GLU A 1 148 ? 3.859 -4.619 10.406 1.00 94.44 148 GLU A O 1
ATOM 1166 N N . MET A 1 149 ? 2.732 -3.145 11.651 1.00 94.81 149 MET A N 1
ATOM 1167 C CA . MET A 1 149 ? 3.222 -1.970 10.920 1.00 94.81 149 MET A CA 1
ATOM 1168 C C . MET A 1 149 ? 4.737 -1.785 11.057 1.00 94.81 149 MET A C 1
ATOM 1170 O O . MET A 1 149 ? 5.408 -1.503 10.066 1.00 94.81 149 MET A O 1
ATOM 1174 N N . VAL A 1 150 ? 5.292 -1.970 12.260 1.00 94.06 150 VAL A N 1
ATOM 1175 C CA . VAL A 1 150 ? 6.747 -1.928 12.475 1.00 94.06 150 VAL A CA 1
ATOM 1176 C C . VAL A 1 150 ? 7.431 -3.009 11.641 1.00 94.06 150 VAL A C 1
ATOM 1178 O O . VAL A 1 150 ? 8.387 -2.705 10.936 1.00 94.06 150 VAL A O 1
ATOM 1181 N N . ALA A 1 151 ? 6.908 -4.239 11.646 1.00 94.44 151 ALA A N 1
ATOM 1182 C CA . ALA A 1 151 ? 7.459 -5.327 10.843 1.00 94.44 151 ALA A CA 1
ATOM 1183 C C . ALA A 1 151 ? 7.417 -5.012 9.338 1.00 94.44 151 ALA A C 1
ATOM 1185 O O . ALA A 1 151 ? 8.436 -5.126 8.658 1.00 94.44 151 ALA A O 1
ATOM 1186 N N . VAL A 1 152 ? 6.271 -4.555 8.823 1.00 94.00 152 VAL A N 1
ATOM 1187 C CA . VAL A 1 152 ? 6.104 -4.181 7.409 1.00 94.00 152 VAL A CA 1
ATOM 1188 C C . VAL A 1 152 ? 7.075 -3.066 7.019 1.00 94.00 152 VAL A C 1
ATOM 1190 O O . VAL A 1 152 ? 7.720 -3.150 5.972 1.00 94.00 152 VAL A O 1
ATOM 1193 N N . LEU A 1 153 ? 7.238 -2.049 7.867 1.00 92.81 153 LEU A N 1
ATOM 1194 C CA . LEU A 1 153 ? 8.170 -0.952 7.627 1.00 92.81 153 LEU A CA 1
ATOM 1195 C C . LEU A 1 153 ? 9.630 -1.423 7.633 1.00 92.81 153 LEU A C 1
ATOM 1197 O O . LEU A 1 153 ? 10.386 -1.063 6.733 1.00 92.81 153 LEU A O 1
ATOM 1201 N N . SER A 1 154 ? 10.022 -2.246 8.609 1.00 92.88 154 SER A N 1
ATOM 1202 C CA . SER A 1 154 ? 11.377 -2.795 8.704 1.00 92.88 154 SER A CA 1
ATOM 1203 C C . SER A 1 154 ? 11.731 -3.643 7.485 1.00 92.88 154 SER A C 1
ATOM 1205 O O . SER A 1 154 ? 12.791 -3.448 6.896 1.00 92.88 154 SER A O 1
ATOM 1207 N N . VAL A 1 155 ? 10.840 -4.543 7.058 1.00 91.75 155 VAL A N 1
ATOM 1208 C CA . VAL A 1 155 ? 11.088 -5.381 5.876 1.00 91.75 155 VAL A CA 1
ATOM 1209 C C . VAL A 1 155 ? 11.109 -4.536 4.599 1.00 91.75 155 VAL A C 1
ATOM 1211 O O . VAL A 1 155 ? 11.954 -4.760 3.736 1.00 91.75 155 VAL A O 1
ATOM 1214 N N . SER A 1 156 ? 10.261 -3.510 4.500 1.00 89.69 156 SER A N 1
ATOM 1215 C CA . SER A 1 156 ? 10.273 -2.578 3.363 1.00 89.69 156 SER A CA 1
ATOM 1216 C C . SER A 1 156 ? 11.579 -1.789 3.274 1.00 89.69 156 SER A C 1
ATOM 1218 O O . SER A 1 156 ? 12.141 -1.651 2.189 1.00 89.69 156 SER A O 1
ATOM 1220 N N . LEU A 1 157 ? 12.098 -1.312 4.409 1.00 89.12 157 LEU A N 1
ATOM 1221 C CA . LEU A 1 157 ? 13.402 -0.650 4.486 1.00 89.12 157 LEU A CA 1
ATOM 1222 C C . LEU A 1 157 ? 14.532 -1.580 4.041 1.00 89.12 157 LEU A C 1
ATOM 1224 O O . LEU A 1 157 ? 15.362 -1.179 3.229 1.00 89.12 157 LEU A O 1
ATOM 1228 N N . LEU A 1 158 ? 14.544 -2.823 4.530 1.00 90.00 158 LEU A N 1
ATOM 1229 C CA . LEU A 1 158 ? 15.540 -3.822 4.138 1.00 90.00 158 LEU A CA 1
ATOM 1230 C C . LEU A 1 158 ? 15.465 -4.151 2.643 1.00 90.00 158 LEU A C 1
ATOM 1232 O O . LEU A 1 158 ? 16.502 -4.227 1.991 1.00 90.00 158 LEU A O 1
ATOM 1236 N N . ALA A 1 159 ? 14.261 -4.282 2.079 1.00 86.44 159 ALA A N 1
ATOM 1237 C CA . ALA A 1 159 ? 14.071 -4.508 0.647 1.00 86.44 159 ALA A CA 1
ATOM 1238 C C . ALA A 1 159 ? 14.586 -3.328 -0.193 1.00 86.44 159 ALA A C 1
ATOM 1240 O O . ALA A 1 159 ? 15.257 -3.527 -1.204 1.00 86.44 159 ALA A O 1
ATOM 1241 N N . GLY A 1 160 ? 14.331 -2.095 0.251 1.00 84.75 160 GLY A N 1
ATOM 1242 C CA . GLY A 1 160 ? 14.865 -0.907 -0.404 1.00 84.75 160 GLY A CA 1
ATOM 1243 C C . GLY A 1 160 ? 16.392 -0.808 -0.303 1.00 84.75 160 GLY A C 1
ATOM 1244 O O . GLY A 1 160 ? 17.034 -0.470 -1.291 1.00 84.75 160 GLY A O 1
ATOM 1245 N N . LEU A 1 161 ? 16.986 -1.161 0.845 1.00 86.69 161 LEU A N 1
ATOM 1246 C CA . LEU A 1 161 ? 18.445 -1.220 1.024 1.00 86.69 161 LEU A CA 1
ATOM 1247 C C . LEU A 1 161 ? 19.092 -2.284 0.139 1.00 86.69 161 LEU A C 1
ATOM 1249 O O . LEU A 1 161 ? 20.083 -1.996 -0.526 1.00 86.69 161 LEU A O 1
ATOM 1253 N N . ALA A 1 162 ? 18.517 -3.487 0.085 1.00 82.75 162 ALA A N 1
ATOM 1254 C CA . ALA A 1 162 ? 18.977 -4.542 -0.812 1.00 82.75 162 ALA A CA 1
ATOM 1255 C C . ALA A 1 162 ? 18.957 -4.067 -2.269 1.00 82.75 162 ALA A C 1
ATOM 1257 O O . ALA A 1 162 ? 19.892 -4.326 -3.021 1.00 82.75 162 ALA A O 1
ATOM 1258 N N . CYS A 1 163 ? 17.931 -3.301 -2.645 1.00 76.44 163 CYS A N 1
ATOM 1259 C CA . CYS A 1 163 ? 17.850 -2.738 -3.979 1.00 76.44 163 CYS A CA 1
ATOM 1260 C C . CYS A 1 163 ? 18.946 -1.710 -4.280 1.00 76.44 163 CYS A C 1
ATOM 1262 O O . CYS A 1 163 ? 19.446 -1.670 -5.398 1.00 76.44 163 CYS A O 1
ATOM 1264 N N . SER A 1 164 ? 19.315 -0.882 -3.306 1.00 81.50 164 SER A N 1
ATOM 1265 C CA . SER A 1 164 ? 20.398 0.096 -3.454 1.00 81.50 164 SER A CA 1
ATOM 1266 C C . SER A 1 164 ? 21.781 -0.526 -3.558 1.00 81.50 164 SER A C 1
ATOM 1268 O O . SER A 1 164 ? 22.681 0.118 -4.077 1.00 81.50 164 SER A O 1
ATOM 1270 N N . LEU A 1 165 ? 21.962 -1.724 -3.001 1.00 78.25 165 LEU A N 1
ATOM 1271 C CA . LEU A 1 165 ? 23.222 -2.467 -3.053 1.00 78.25 165 LEU A CA 1
ATOM 1272 C C . LEU A 1 165 ? 23.356 -3.301 -4.334 1.00 78.25 165 LEU A C 1
ATOM 1274 O O . LEU A 1 165 ? 24.462 -3.702 -4.679 1.00 78.25 165 LEU A O 1
ATOM 1278 N N . ALA A 1 166 ? 22.238 -3.584 -5.005 1.00 66.06 166 ALA A N 1
ATOM 1279 C CA . ALA A 1 166 ? 22.176 -4.360 -6.242 1.00 66.06 166 ALA A CA 1
ATOM 1280 C C . ALA A 1 166 ? 22.129 -3.490 -7.518 1.00 66.06 166 ALA A C 1
ATOM 1282 O O . ALA A 1 166 ? 21.983 -4.040 -8.607 1.00 66.06 166 ALA A O 1
ATOM 1283 N N . ALA A 1 167 ? 22.190 -2.161 -7.380 1.00 59.12 167 ALA A N 1
ATOM 1284 C CA . ALA A 1 167 ? 22.118 -1.165 -8.454 1.00 59.12 167 ALA A CA 1
ATOM 1285 C C . ALA A 1 167 ? 23.377 -0.292 -8.479 1.00 59.12 167 ALA A C 1
ATOM 1287 O O . ALA A 1 167 ? 23.659 0.270 -9.560 1.00 59.12 167 ALA A O 1
#

pLDDT: mean 83.54, std 11.68, range [53.84, 96.25]

Secondary structure (DSSP, 8-state):
--HHHHHHHHHHHHHHHHHHHHHHHHHH---HHHHHHSPPPPS-STTHHHHHHHHHHHHHHHHHHHTTTHHHHHHHHHHHHHHHHHHHHHHHHTTS---HHHHHHHHIIIIIHHHHHHHHHHHHHHHHHHHHHHTT--PPPTHHHHHHHHHHHHHHHHHHHHHHH--

Radius of gyration: 16.88 Å; chains: 1; bounding box: 42×26×47 Å